Protein AF-A0A1A8MMZ9-F1 (afdb_monomer_lite)

Radius of gyration: 15.16 Å; chains: 1; bounding box: 32×39×28 Å

Sequence (81 aa):
LAKAIMSRLFHPSTVGPETWEGYIFSDLEIRIKESTDLYGAVLWPSAMVLCHFLEANRDRYNLADRNVIELGAGTGLVTIV

Organism: NCBI:txid704102

InterPro domains:
  IPR019410 Lysine methyltransferase [PF10294] (28-80)
  IPR019410 Lysine methyltransferase [PTHR14614] (28-81)
  IPR029063 S-adenosyl-L-methionine-dependent methyltransferase superfamily [G3DSA:3.40.50.150] (10-81)
  IPR029063 S-adenosyl-L-methionine-dependent methyltransferase superfamily [SSF53335] (35-80)

pLDDT: mean 86.52, std 10.62, range [57.59, 97.25]

Secondary structure (DSSP, 8-state):
-HHHHHT-----S--S--EEEEEEETTEEEEEEE-SSSSS----HHHHHHHHHHHHTTTTS--TT-----SS-TT-HHHH-

Foldseek 3Di:
DVVVVVPDDDDAQDDDDWDWDWDAAPNDIDTFTADPPDPAFHDDVVLVVLRVVCRVCCVPDPCVPHDDDDDPCRRVSNVVD

Structure (mmCIF, N/CA/C/O backbone):
data_AF-A0A1A8MMZ9-F1
#
_entry.id   AF-A0A1A8MMZ9-F1
#
loop_
_atom_site.group_PDB
_atom_site.id
_atom_site.type_symbol
_atom_site.label_atom_id
_atom_site.label_alt_id
_atom_site.label_comp_id
_atom_site.label_asym_id
_atom_site.label_entity_id
_atom_site.label_seq_id
_atom_site.pdbx_PDB_ins_code
_atom_site.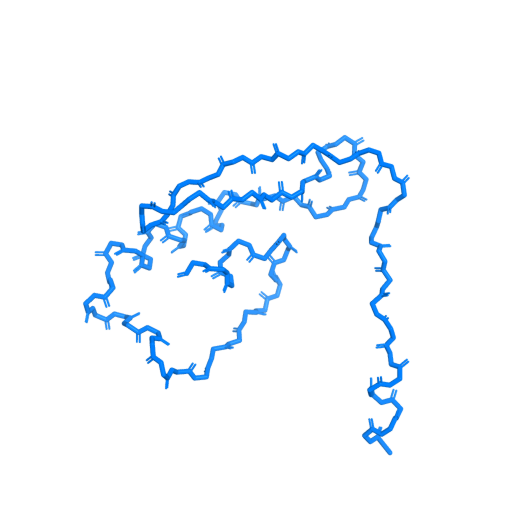Cartn_x
_atom_site.Cartn_y
_atom_site.Cartn_z
_atom_site.occupancy
_atom_site.B_iso_or_equiv
_atom_site.auth_seq_id
_atom_site.auth_comp_id
_atom_site.auth_asym_id
_atom_site.auth_atom_id
_atom_site.pdbx_PDB_model_num
ATOM 1 N N . LEU A 1 1 ? -12.144 -25.102 -8.398 1.00 71.69 1 LEU A N 1
ATOM 2 C CA . LEU A 1 1 ? -12.015 -23.658 -8.700 1.00 71.69 1 LEU A CA 1
ATOM 3 C C . LEU A 1 1 ? -11.106 -22.940 -7.700 1.00 71.69 1 LEU A C 1
ATOM 5 O O . LEU A 1 1 ? -10.022 -22.550 -8.102 1.00 71.69 1 LEU A O 1
ATOM 9 N N . ALA A 1 2 ? -11.461 -22.858 -6.410 1.00 76.69 2 ALA A N 1
ATOM 10 C CA . ALA A 1 2 ? -10.644 -22.184 -5.384 1.00 76.69 2 ALA A CA 1
ATOM 11 C C . ALA A 1 2 ? -9.173 -22.654 -5.340 1.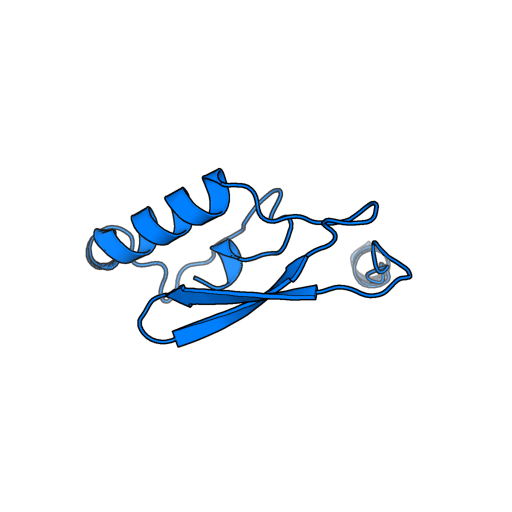00 76.69 2 ALA A C 1
ATOM 13 O O . ALA A 1 2 ? -8.263 -21.834 -5.359 1.00 76.69 2 ALA A O 1
ATOM 14 N N . LYS A 1 3 ? -8.928 -23.972 -5.413 1.00 80.94 3 LYS A N 1
ATOM 15 C CA . LYS A 1 3 ? -7.570 -24.550 -5.452 1.00 80.94 3 LYS A CA 1
ATOM 16 C C . LYS A 1 3 ? -6.713 -24.052 -6.630 1.00 80.94 3 LYS A C 1
ATOM 18 O O . LYS A 1 3 ? -5.512 -23.903 -6.469 1.00 80.94 3 LYS A O 1
ATOM 23 N N . ALA A 1 4 ? -7.322 -23.785 -7.787 1.00 82.38 4 ALA A N 1
ATOM 24 C CA . ALA A 1 4 ? -6.624 -23.303 -8.984 1.00 82.38 4 ALA A CA 1
ATOM 25 C C . ALA A 1 4 ? -6.386 -21.780 -8.967 1.00 82.38 4 ALA A C 1
ATOM 27 O O . ALA A 1 4 ? -5.469 -21.283 -9.614 1.00 82.38 4 ALA A O 1
ATOM 28 N N . ILE A 1 5 ? -7.213 -21.031 -8.230 1.00 77.56 5 ILE A N 1
ATOM 29 C CA . ILE A 1 5 ? -7.005 -19.595 -8.000 1.00 77.56 5 ILE A CA 1
ATOM 30 C C . ILE A 1 5 ? -5.847 -19.408 -7.016 1.00 77.56 5 ILE A C 1
ATOM 32 O O . ILE A 1 5 ? -4.916 -18.664 -7.302 1.00 77.56 5 ILE A O 1
ATOM 36 N N . MET A 1 6 ? -5.857 -20.161 -5.912 1.00 78.75 6 MET A N 1
ATOM 37 C CA . MET A 1 6 ? -4.820 -20.101 -4.875 1.00 78.75 6 MET A CA 1
ATOM 38 C C . MET A 1 6 ? -3.477 -20.703 -5.312 1.00 78.75 6 MET A C 1
ATOM 40 O O . MET A 1 6 ? -2.467 -20.466 -4.660 1.00 78.75 6 MET A O 1
ATOM 44 N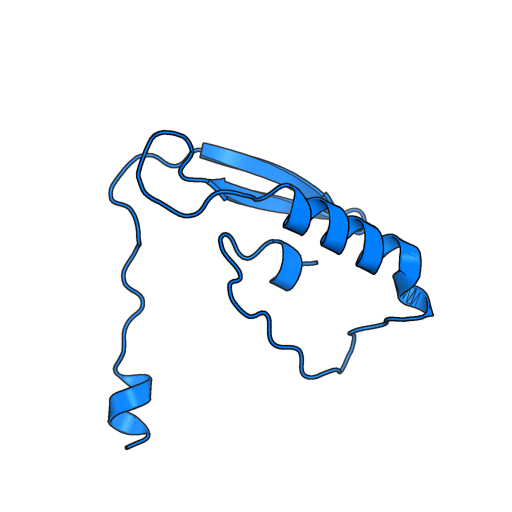 N . SER A 1 7 ? -3.437 -21.475 -6.405 1.00 82.31 7 SER A N 1
ATOM 45 C CA . SER A 1 7 ? -2.183 -21.982 -6.975 1.00 82.31 7 SER A CA 1
ATOM 46 C C . SER A 1 7 ? -1.449 -20.956 -7.842 1.00 82.31 7 SER A C 1
ATOM 48 O O . SER A 1 7 ? -0.365 -21.257 -8.338 1.00 82.31 7 SER A O 1
ATOM 50 N N . ARG A 1 8 ? -2.028 -19.769 -8.083 1.00 77.69 8 ARG A N 1
ATOM 51 C CA . ARG A 1 8 ? -1.327 -18.684 -8.773 1.00 77.69 8 ARG A CA 1
ATOM 52 C C . ARG A 1 8 ? -0.272 -18.112 -7.836 1.00 77.69 8 ARG A C 1
ATOM 54 O O . ARG A 1 8 ? -0.598 -17.511 -6.819 1.00 77.69 8 ARG A O 1
ATOM 61 N N . LEU A 1 9 ? 0.987 -18.310 -8.198 1.00 74.25 9 LEU A N 1
ATOM 62 C CA . LEU A 1 9 ? 2.111 -17.728 -7.484 1.00 74.25 9 LEU A CA 1
ATOM 63 C C . LEU A 1 9 ? 2.334 -16.294 -7.958 1.00 74.25 9 LEU A C 1
ATOM 65 O O . LEU A 1 9 ? 2.155 -15.975 -9.138 1.00 74.25 9 LEU A O 1
ATOM 69 N N . PHE A 1 10 ? 2.743 -15.441 -7.027 1.00 75.88 10 PHE A N 1
ATOM 70 C CA . PHE A 1 10 ? 3.320 -14.153 -7.369 1.00 75.88 10 PHE A CA 1
ATOM 71 C C . PHE A 1 10 ? 4.575 -14.388 -8.217 1.00 75.88 10 PHE A C 1
ATOM 73 O O . PHE A 1 10 ? 5.420 -15.211 -7.864 1.00 75.88 10 PHE A O 1
ATOM 80 N N . HIS A 1 11 ? 4.677 -13.679 -9.336 1.00 69.38 11 HIS A N 1
ATOM 81 C CA . HIS A 1 11 ? 5.875 -13.661 -10.164 1.00 69.38 11 HIS A CA 1
ATOM 82 C C . HIS A 1 11 ? 6.482 -12.265 -10.027 1.00 69.38 11 HIS A C 1
ATOM 84 O O . HIS A 1 11 ? 5.760 -11.299 -10.283 1.00 69.38 11 HIS A O 1
ATOM 90 N N . PRO A 1 12 ? 7.754 -12.136 -9.609 1.00 63.22 12 PRO A N 1
ATOM 91 C CA . PRO A 1 12 ? 8.400 -10.836 -9.538 1.0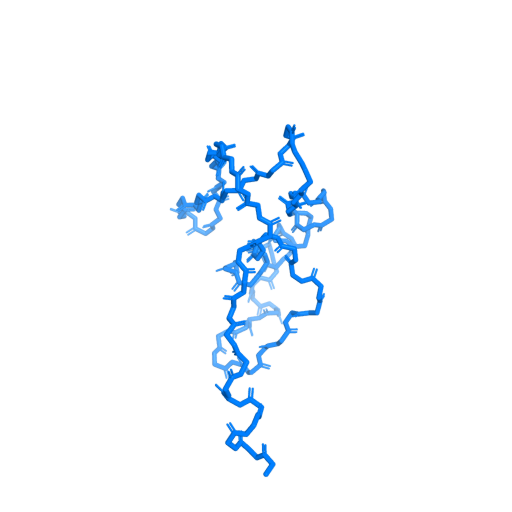0 63.22 12 PRO A CA 1
ATOM 92 C C . PRO A 1 12 ? 8.376 -10.165 -10.911 1.00 63.22 12 PRO A C 1
ATOM 94 O O . PRO A 1 12 ? 8.695 -10.795 -11.920 1.00 63.22 12 PRO A O 1
ATOM 97 N N . SER A 1 13 ? 7.994 -8.892 -10.936 1.00 62.31 13 SER A N 1
ATOM 98 C CA . SER A 1 13 ? 7.886 -8.085 -12.156 1.00 62.31 13 SER A CA 1
ATOM 99 C C . SER A 1 13 ? 9.250 -7.762 -12.782 1.00 62.31 13 SER A C 1
ATOM 101 O O . SER A 1 13 ? 9.316 -7.375 -13.945 1.00 62.31 13 SER A O 1
ATOM 103 N N . THR A 1 14 ? 10.328 -7.932 -12.015 1.00 61.91 14 THR A N 1
ATOM 104 C CA . THR A 1 14 ? 11.676 -7.420 -12.280 1.00 61.91 14 THR A CA 1
ATOM 105 C C . THR A 1 14 ? 12.747 -8.438 -11.896 1.00 61.91 14 THR A C 1
ATOM 107 O O . THR A 1 14 ? 12.655 -9.130 -10.883 1.00 61.91 14 THR A O 1
ATOM 110 N N . VAL A 1 15 ? 13.810 -8.497 -12.702 1.00 57.59 15 VAL A N 1
ATOM 111 C CA . VAL A 1 15 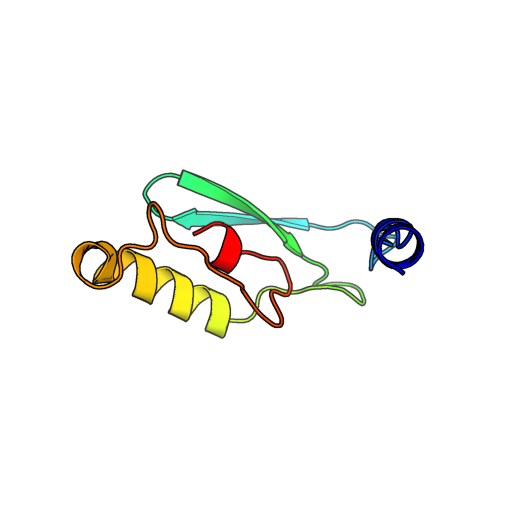? 15.060 -9.207 -12.395 1.00 57.59 15 VAL A CA 1
ATOM 112 C C . VAL A 1 15 ? 16.190 -8.185 -12.537 1.00 57.59 15 VAL A C 1
ATOM 114 O O . VAL A 1 15 ? 16.740 -8.008 -13.619 1.00 57.59 15 VAL A O 1
ATOM 117 N N . GLY A 1 16 ? 16.481 -7.443 -11.467 1.00 63.00 16 GLY A N 1
ATOM 118 C CA . GLY A 1 16 ? 17.487 -6.375 -11.468 1.00 63.00 16 GLY A CA 1
ATOM 119 C C . GLY A 1 16 ? 17.613 -5.671 -10.110 1.00 63.00 16 GLY A C 1
ATOM 120 O O . GLY A 1 16 ? 16.840 -5.976 -9.201 1.00 63.00 16 GLY A O 1
ATOM 121 N N . PRO A 1 17 ? 18.603 -4.775 -9.935 1.00 60.69 17 PRO A N 1
ATOM 122 C CA . PRO A 1 17 ? 18.715 -3.960 -8.730 1.00 60.69 17 PRO A CA 1
ATOM 123 C C . PRO A 1 17 ? 17.541 -2.972 -8.645 1.00 60.69 17 PRO A C 1
ATOM 125 O O . PRO A 1 17 ? 17.227 -2.295 -9.618 1.00 60.69 17 PRO A O 1
ATOM 128 N N . GLU A 1 18 ? 16.903 -2.903 -7.478 1.00 67.31 18 GLU A N 1
ATOM 129 C CA . GLU A 1 18 ? 15.813 -1.971 -7.168 1.00 67.31 18 GLU A CA 1
ATOM 130 C C . GLU A 1 18 ? 16.300 -1.020 -6.073 1.00 67.31 18 GLU A C 1
ATOM 132 O O . GLU A 1 18 ? 16.847 -1.473 -5.057 1.00 67.31 18 GLU A O 1
ATOM 137 N N . THR A 1 19 ? 16.133 0.286 -6.275 1.00 75.88 19 THR A N 1
ATOM 138 C CA . THR A 1 19 ? 16.437 1.282 -5.245 1.00 75.88 19 THR A CA 1
ATOM 139 C C . THR A 1 19 ? 15.310 1.310 -4.220 1.00 75.88 19 THR A C 1
ATOM 141 O O . THR A 1 19 ? 14.140 1.087 -4.536 1.00 75.88 19 THR A O 1
ATOM 144 N N . TRP A 1 20 ? 15.680 1.520 -2.958 1.00 84.75 20 TRP A N 1
ATOM 145 C CA . TRP A 1 20 ? 14.713 1.737 -1.890 1.00 84.75 20 TRP A CA 1
ATOM 146 C C . TRP A 1 20 ? 14.501 3.231 -1.714 1.00 84.75 20 TRP A C 1
ATOM 148 O O . TRP A 1 20 ? 15.428 3.916 -1.284 1.00 84.75 20 TRP A O 1
ATOM 158 N N . GLU A 1 21 ? 13.280 3.687 -1.943 1.00 89.00 21 GLU A N 1
ATOM 159 C CA . GLU A 1 21 ? 12.849 5.052 -1.664 1.00 89.00 21 GLU A CA 1
ATOM 160 C C . GLU A 1 21 ? 12.090 5.096 -0.332 1.00 89.00 21 GLU A C 1
ATOM 162 O O . GLU A 1 21 ? 11.344 4.170 0.005 1.00 89.00 21 GLU A O 1
ATOM 167 N N . GLY A 1 22 ? 12.338 6.139 0.461 1.00 91.31 22 GLY A N 1
ATOM 168 C CA . GLY A 1 22 ? 11.768 6.318 1.798 1.00 91.31 22 GLY A CA 1
ATOM 169 C C . GLY A 1 22 ? 10.689 7.398 1.830 1.00 91.31 22 GLY A C 1
ATOM 170 O O . GLY A 1 22 ? 10.891 8.499 1.322 1.00 91.31 22 GLY A O 1
ATOM 171 N N . TYR A 1 23 ? 9.569 7.098 2.482 1.00 93.50 23 TYR A N 1
ATOM 172 C CA . TYR A 1 23 ? 8.435 8.001 2.689 1.00 93.50 23 TYR A CA 1
ATOM 173 C C . TYR A 1 23 ? 8.051 8.016 4.161 1.00 93.50 23 TYR A C 1
ATOM 175 O O . TYR A 1 23 ? 8.241 7.023 4.859 1.00 93.50 23 TYR A O 1
ATOM 183 N N . ILE A 1 24 ? 7.485 9.123 4.632 1.00 95.06 24 ILE A N 1
ATOM 184 C CA . ILE A 1 24 ? 7.006 9.245 6.009 1.00 95.06 24 ILE A CA 1
ATOM 185 C C . ILE A 1 24 ? 5.504 9.501 5.970 1.00 95.06 24 ILE A C 1
ATOM 187 O O . ILE A 1 24 ? 5.066 10.476 5.365 1.00 95.06 24 ILE A O 1
ATOM 191 N N . PHE A 1 25 ? 4.749 8.618 6.621 1.00 94.00 25 PHE A N 1
ATOM 192 C CA . PHE A 1 25 ? 3.303 8.711 6.806 1.00 94.00 25 PHE A CA 1
ATOM 193 C C . PHE A 1 25 ? 2.946 8.228 8.212 1.00 94.00 25 PHE A C 1
ATOM 195 O O . PHE A 1 25 ? 3.461 7.216 8.675 1.00 94.00 25 PHE A O 1
ATOM 202 N N . SER A 1 26 ? 2.062 8.940 8.903 1.00 89.44 26 SER A N 1
ATOM 203 C CA . SER A 1 26 ? 1.645 8.699 10.288 1.00 89.44 26 SER A CA 1
ATOM 204 C C . SER A 1 26 ? 2.833 8.530 11.240 1.00 89.44 26 SER A C 1
ATOM 206 O O . SER A 1 26 ? 2.830 7.632 12.079 1.00 89.44 26 SER A O 1
ATOM 208 N N . ASP A 1 27 ? 3.864 9.366 11.070 1.00 91.94 27 ASP A N 1
ATOM 209 C CA . ASP A 1 27 ? 5.139 9.315 11.802 1.00 91.94 27 ASP A CA 1
ATOM 210 C C . ASP A 1 27 ? 5.923 7.992 11.648 1.00 91.94 27 ASP A C 1
ATOM 212 O O . ASP A 1 27 ? 6.830 7.697 12.428 1.00 91.94 27 ASP A O 1
ATOM 216 N N . LEU A 1 28 ? 5.604 7.195 10.623 1.00 94.06 28 LEU A N 1
ATOM 217 C CA . LEU A 1 28 ? 6.262 5.932 10.303 1.00 94.06 28 LEU A CA 1
ATOM 218 C C . LEU A 1 28 ? 7.006 6.032 8.971 1.00 94.06 28 LEU A C 1
ATOM 220 O O . LEU A 1 28 ? 6.482 6.541 7.981 1.00 94.06 28 LEU A O 1
ATOM 224 N N . GLU A 1 29 ? 8.228 5.502 8.944 1.00 95.50 29 GLU A N 1
ATOM 225 C CA . GLU A 1 29 ? 9.005 5.371 7.715 1.00 95.50 29 GLU A CA 1
ATOM 226 C C . GLU A 1 29 ? 8.536 4.141 6.926 1.00 95.50 29 GLU A C 1
ATOM 228 O O . GLU A 1 29 ? 8.601 3.004 7.401 1.00 95.50 29 GLU A O 1
ATOM 233 N N . ILE A 1 30 ? 8.095 4.372 5.693 1.00 94.94 30 ILE A N 1
ATOM 234 C CA . ILE A 1 30 ? 7.734 3.348 4.719 1.00 94.94 30 ILE A CA 1
ATOM 235 C C . ILE A 1 30 ? 8.806 3.349 3.640 1.00 94.94 30 ILE A C 1
ATOM 237 O O . ILE A 1 30 ? 9.076 4.373 3.017 1.00 94.94 30 ILE A O 1
ATOM 241 N N . ARG A 1 31 ? 9.402 2.183 3.389 1.00 92.94 31 ARG A N 1
ATOM 242 C CA . ARG A 1 31 ? 10.381 2.005 2.316 1.00 92.94 31 ARG A CA 1
ATOM 243 C C . ARG A 1 31 ? 9.771 1.178 1.202 1.00 92.94 31 ARG A C 1
ATOM 245 O O . ARG A 1 31 ? 9.262 0.086 1.453 1.00 92.94 31 ARG A O 1
ATOM 252 N N . ILE A 1 32 ? 9.848 1.686 -0.019 1.00 90.44 32 ILE A N 1
ATOM 253 C CA . ILE A 1 32 ? 9.315 1.035 -1.214 1.00 90.44 32 ILE A CA 1
ATOM 254 C C . ILE A 1 32 ? 10.445 0.784 -2.191 1.00 90.44 32 ILE A C 1
ATOM 256 O O . ILE A 1 32 ? 11.345 1.604 -2.348 1.00 90.44 32 ILE A O 1
ATOM 260 N N . LYS A 1 33 ? 10.392 -0.374 -2.842 1.00 87.75 33 LYS A N 1
ATOM 261 C CA . LYS A 1 33 ? 11.252 -0.661 -3.979 1.00 87.75 33 LYS A CA 1
ATOM 262 C C . LYS A 1 33 ? 10.605 -0.135 -5.244 1.00 87.75 33 LYS A C 1
ATOM 264 O O . LYS A 1 33 ? 9.475 -0.513 -5.557 1.00 87.75 33 LYS A O 1
ATOM 269 N N . GLU A 1 34 ? 11.336 0.698 -5.964 1.00 84.00 34 GLU A N 1
ATOM 270 C CA . GLU A 1 34 ? 10.910 1.214 -7.255 1.00 84.00 34 GLU A CA 1
ATOM 271 C C . GLU A 1 34 ? 11.789 0.668 -8.375 1.00 84.00 34 GLU A C 1
ATOM 273 O O . GLU A 1 34 ? 12.974 0.381 -8.205 1.00 84.00 34 GLU A O 1
ATOM 278 N N . SER A 1 35 ? 11.185 0.513 -9.547 1.00 81.81 35 SER A N 1
ATOM 279 C CA . SER A 1 35 ? 11.878 0.132 -10.774 1.00 81.81 35 SER A CA 1
ATOM 280 C C . SER A 1 35 ? 12.011 1.346 -11.693 1.00 81.81 35 SER A C 1
ATOM 282 O O . SER A 1 35 ? 11.459 1.353 -12.786 1.00 81.81 35 SER A O 1
ATOM 284 N N . THR A 1 36 ? 12.697 2.401 -11.248 1.00 75.31 36 THR A N 1
ATOM 285 C CA . THR A 1 36 ? 12.881 3.628 -12.053 1.00 75.31 36 THR A CA 1
ATOM 286 C C . THR A 1 36 ? 13.754 3.399 -13.286 1.00 75.31 36 THR A C 1
ATOM 288 O O . THR A 1 36 ? 13.554 4.039 -14.316 1.00 75.31 36 THR A O 1
ATOM 291 N N . ASP A 1 37 ? 14.692 2.455 -13.191 1.00 70.56 37 ASP A N 1
ATOM 292 C CA . ASP A 1 37 ? 15.732 2.229 -14.200 1.00 70.56 37 ASP A CA 1
ATOM 293 C C . ASP A 1 37 ? 15.417 1.041 -15.133 1.00 70.56 37 ASP A C 1
ATOM 295 O O . ASP A 1 37 ? 16.166 0.757 -16.069 1.00 70.56 37 ASP A O 1
ATOM 299 N N . LEU A 1 38 ? 14.318 0.320 -14.881 1.00 71.31 38 LEU A N 1
ATOM 300 C CA . LEU A 1 38 ? 13.904 -0.899 -15.589 1.00 71.31 38 LEU A CA 1
ATOM 301 C C . LEU A 1 38 ? 12.372 -0.966 -15.729 1.00 71.31 38 LEU A C 1
ATOM 303 O O . LEU A 1 38 ? 11.640 -0.122 -15.228 1.00 71.31 38 LEU A O 1
ATOM 307 N N . TYR A 1 39 ? 11.855 -1.991 -16.411 1.00 71.56 39 TYR A N 1
ATOM 308 C CA . TYR A 1 39 ? 10.413 -2.251 -16.453 1.00 71.56 39 TYR A CA 1
ATOM 309 C C . TYR A 1 39 ? 9.928 -2.790 -15.107 1.00 71.56 39 TYR A C 1
ATOM 311 O O . TYR A 1 39 ? 10.242 -3.925 -14.771 1.00 71.56 39 TYR A O 1
ATOM 319 N N . GLY A 1 40 ? 9.124 -2.026 -14.369 1.00 78.12 40 GLY A N 1
ATOM 320 C CA . GLY A 1 40 ? 8.516 -2.495 -13.127 1.00 78.12 40 GLY A CA 1
ATOM 321 C C . GLY A 1 40 ? 7.558 -1.480 -12.515 1.00 78.12 40 GLY A C 1
ATOM 322 O O . GLY A 1 40 ? 7.134 -0.530 -13.174 1.00 78.12 40 GLY A O 1
ATOM 323 N N . ALA A 1 41 ? 7.171 -1.712 -11.261 1.00 84.38 41 ALA A N 1
ATOM 324 C CA . ALA A 1 41 ? 6.299 -0.789 -10.548 1.00 84.38 41 ALA A CA 1
ATOM 325 C C . ALA A 1 41 ? 7.089 0.458 -10.128 1.00 84.38 41 ALA A C 1
ATOM 327 O O . ALA A 1 41 ? 8.186 0.361 -9.578 1.00 84.38 41 ALA A O 1
ATOM 328 N N . VAL A 1 42 ? 6.498 1.620 -10.381 1.00 87.56 42 VAL A N 1
ATOM 329 C CA . VAL A 1 42 ? 7.001 2.924 -9.946 1.00 87.56 42 VAL A CA 1
ATOM 330 C C . VAL A 1 42 ? 5.922 3.621 -9.136 1.00 87.56 42 VAL A C 1
ATOM 332 O O . VAL A 1 42 ? 4.723 3.364 -9.320 1.00 87.56 42 VAL A O 1
ATOM 335 N N . LEU A 1 43 ? 6.342 4.493 -8.233 1.00 89.44 43 LEU A N 1
ATOM 336 C CA . LEU A 1 43 ? 5.446 5.316 -7.458 1.00 89.44 43 LEU A CA 1
ATOM 337 C C . LEU A 1 43 ? 4.869 6.420 -8.344 1.00 89.44 43 LEU A C 1
ATOM 339 O O . LEU A 1 43 ? 5.572 7.286 -8.862 1.00 89.44 43 LEU A O 1
ATOM 343 N N . TRP A 1 44 ? 3.549 6.420 -8.491 1.00 91.94 44 TRP A N 1
ATOM 344 C CA . TRP A 1 44 ? 2.861 7.482 -9.212 1.00 91.94 44 TRP A CA 1
ATOM 345 C C . TRP A 1 44 ? 2.586 8.673 -8.285 1.00 91.94 44 TRP A C 1
ATOM 347 O O . TRP A 1 44 ? 2.156 8.463 -7.148 1.00 91.94 44 TRP A O 1
ATOM 357 N N . PRO A 1 45 ? 2.718 9.929 -8.757 1.00 93.62 45 PRO A N 1
ATOM 358 C CA . PRO A 1 45 ? 2.402 11.110 -7.946 1.00 93.62 45 PRO A CA 1
ATOM 359 C C . PRO A 1 45 ? 0.984 11.093 -7.352 1.00 93.62 45 PRO A C 1
ATOM 361 O O . PRO A 1 45 ? 0.758 11.596 -6.255 1.00 93.62 45 PRO A O 1
ATOM 364 N N . SER A 1 46 ? 0.025 10.471 -8.042 1.00 94.62 46 SER A N 1
ATOM 365 C CA . SER A 1 46 ? -1.344 10.286 -7.549 1.00 94.62 46 SER A CA 1
ATOM 366 C C . SER A 1 46 ? -1.426 9.424 -6.285 1.00 94.62 46 SER A C 1
ATOM 368 O O . SER A 1 46 ? -2.257 9.714 -5.428 1.00 94.62 46 SER A O 1
ATOM 370 N N . ALA A 1 47 ? -0.560 8.415 -6.133 1.00 95.12 47 ALA A N 1
ATOM 371 C CA . ALA A 1 47 ? -0.490 7.600 -4.920 1.00 95.12 47 ALA A CA 1
ATOM 372 C C . ALA A 1 47 ? -0.070 8.452 -3.713 1.00 95.12 47 ALA A C 1
ATOM 374 O O . ALA A 1 47 ? -0.708 8.382 -2.666 1.00 95.12 47 ALA A O 1
ATOM 375 N N . MET A 1 48 ? 0.924 9.333 -3.884 1.00 95.00 48 MET A N 1
ATOM 376 C CA . MET A 1 48 ? 1.359 10.268 -2.834 1.00 95.00 48 MET A CA 1
ATOM 377 C C . MET A 1 48 ? 0.245 11.225 -2.411 1.00 95.00 48 MET A C 1
ATOM 379 O O . MET A 1 48 ? 0.005 11.407 -1.217 1.00 95.00 48 MET A O 1
ATOM 383 N N . VAL A 1 49 ? -0.460 11.806 -3.387 1.00 97.25 49 VAL A N 1
ATOM 384 C CA . VAL A 1 49 ? -1.587 12.713 -3.127 1.00 97.25 49 VAL A CA 1
ATOM 385 C C . VAL A 1 49 ? -2.703 11.999 -2.363 1.00 97.25 49 VAL A C 1
ATOM 387 O O . VAL A 1 49 ? -3.249 12.565 -1.419 1.00 97.25 49 VAL A O 1
ATOM 390 N N . LEU A 1 50 ? -3.025 10.754 -2.729 1.00 96.38 50 LEU A N 1
ATOM 391 C CA . LEU A 1 50 ? -4.038 9.967 -2.029 1.00 96.38 50 LEU A CA 1
ATOM 392 C C . LEU A 1 50 ? -3.612 9.631 -0.594 1.00 96.38 50 LEU A C 1
ATOM 394 O O . LEU A 1 50 ? -4.421 9.783 0.317 1.00 96.38 50 LEU A O 1
ATOM 398 N N . CYS A 1 51 ? -2.352 9.254 -0.373 1.00 95.69 51 CYS A N 1
ATOM 399 C CA . CYS A 1 51 ? -1.833 8.994 0.972 1.00 95.69 51 CYS A CA 1
ATOM 400 C C . CYS A 1 51 ? -1.922 10.244 1.861 1.00 95.69 51 CYS A C 1
ATOM 402 O O . CYS A 1 51 ? -2.445 10.173 2.970 1.00 95.69 51 CYS A O 1
ATOM 404 N N . HIS A 1 52 ? -1.512 11.410 1.344 1.00 96.31 52 HIS A N 1
ATOM 405 C CA . HIS A 1 52 ? -1.659 12.687 2.058 1.00 96.31 52 HIS A CA 1
ATOM 406 C C . HIS A 1 52 ? -3.129 13.009 2.357 1.00 96.31 52 HIS A C 1
ATOM 408 O O . HIS A 1 52 ? -3.459 13.490 3.438 1.00 96.31 52 HIS A O 1
ATOM 414 N N . PHE A 1 53 ? -4.034 12.741 1.411 1.00 96.56 53 PHE A N 1
ATOM 415 C CA . PHE A 1 53 ? -5.463 12.955 1.616 1.00 96.56 53 PHE A CA 1
ATOM 416 C C . PHE A 1 53 ? -6.028 12.059 2.727 1.00 96.56 53 PHE A C 1
ATOM 418 O O . PHE A 1 53 ? -6.758 12.556 3.584 1.00 96.56 53 PHE A O 1
ATOM 425 N N . LEU A 1 54 ? -5.699 10.765 2.726 1.00 95.38 54 LEU A N 1
ATOM 426 C CA . LEU A 1 54 ? -6.173 9.813 3.734 1.00 95.38 54 LEU A CA 1
ATOM 427 C C . LEU A 1 54 ? -5.645 10.161 5.128 1.00 95.38 54 LEU A C 1
ATOM 429 O O . LEU A 1 54 ? -6.413 10.173 6.088 1.00 95.38 54 LEU A O 1
ATOM 433 N N . GLU A 1 55 ? -4.369 10.524 5.225 1.00 94.38 55 GLU A N 1
ATOM 434 C CA . GLU A 1 55 ? -3.746 10.959 6.473 1.00 94.38 55 GLU A CA 1
ATOM 435 C C . GLU A 1 55 ? -4.386 12.241 7.024 1.00 94.38 55 GLU A C 1
ATOM 437 O O . GLU A 1 55 ? -4.809 12.279 8.181 1.00 94.38 55 GLU A O 1
ATOM 442 N N . ALA A 1 56 ? -4.529 13.272 6.185 1.00 95.75 56 ALA A N 1
ATOM 443 C CA . ALA A 1 56 ? -5.089 14.560 6.592 1.00 95.75 56 ALA A CA 1
ATOM 444 C C . ALA A 1 56 ? -6.584 14.498 6.953 1.00 95.75 56 ALA A C 1
ATOM 446 O O . ALA A 1 56 ? -7.092 15.413 7.596 1.00 95.75 56 ALA A O 1
ATOM 447 N N . ASN A 1 57 ? -7.294 13.447 6.530 1.00 95.38 57 ASN A N 1
ATOM 448 C CA . ASN A 1 57 ? -8.733 13.276 6.747 1.00 95.38 57 ASN A CA 1
ATOM 449 C C . ASN A 1 57 ? -9.054 11.972 7.497 1.00 95.38 57 ASN A C 1
ATOM 451 O O . ASN A 1 57 ? -10.124 11.383 7.305 1.00 95.38 57 ASN A O 1
ATOM 455 N N . ARG A 1 58 ? -8.127 11.494 8.337 1.00 91.62 58 ARG A N 1
ATOM 456 C CA . ARG A 1 58 ? -8.253 10.221 9.064 1.00 91.62 58 ARG A CA 1
ATOM 457 C C . ARG A 1 58 ? -9.456 10.181 10.007 1.00 91.62 58 ARG A C 1
ATOM 459 O O . ARG A 1 58 ? -10.011 9.113 10.246 1.00 91.62 58 ARG A O 1
ATOM 466 N N . ASP A 1 59 ? -9.880 11.330 10.524 1.00 93.44 59 ASP A N 1
ATOM 467 C CA . ASP A 1 59 ? -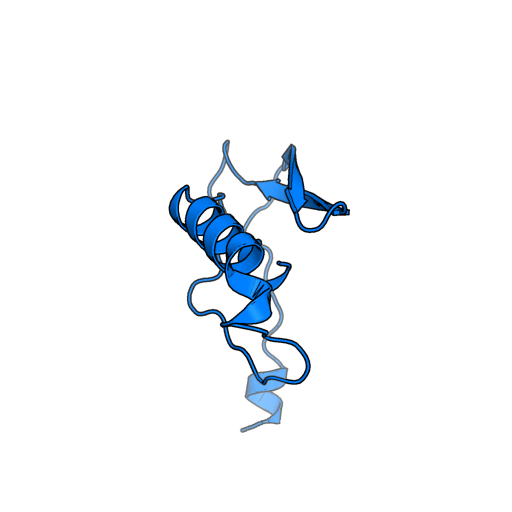11.076 11.485 11.357 1.00 93.44 59 ASP A CA 1
ATOM 468 C C . ASP A 1 59 ? -12.367 11.178 10.579 1.00 93.44 59 ASP A C 1
ATOM 470 O O . ASP A 1 59 ? -13.280 10.537 11.103 1.00 93.44 59 ASP A O 1
ATOM 474 N N . ARG A 1 60 ? -12.427 11.588 9.307 1.00 95.19 60 ARG A N 1
ATOM 475 C CA . ARG A 1 60 ? -13.596 11.418 8.438 1.00 95.19 60 ARG A CA 1
ATOM 476 C C . ARG A 1 60 ? -13.580 10.108 7.653 1.00 95.19 60 ARG A C 1
ATOM 478 O O . ARG A 1 60 ? -14.639 9.519 7.436 1.00 95.19 60 ARG A O 1
ATOM 485 N N . TYR A 1 61 ? -12.404 9.660 7.225 1.00 92.19 61 TYR A N 1
ATOM 486 C CA . TYR A 1 61 ? -12.210 8.468 6.395 1.00 92.19 61 TYR A CA 1
ATOM 487 C C . TYR A 1 61 ? -11.359 7.418 7.112 1.00 92.19 61 TYR A C 1
ATOM 489 O O . TYR A 1 61 ? -10.425 6.864 6.540 1.00 92.19 61 TYR A O 1
ATOM 497 N N . ASN A 1 62 ? -11.679 7.127 8.375 1.00 91.81 62 ASN A N 1
ATOM 498 C CA . ASN A 1 62 ? -10.974 6.095 9.124 1.00 91.81 62 ASN A CA 1
ATOM 499 C C . ASN A 1 62 ? -11.192 4.706 8.496 1.00 91.81 62 ASN A C 1
ATOM 501 O O . ASN A 1 62 ? -12.318 4.195 8.455 1.00 91.81 62 ASN A O 1
ATOM 505 N N . LEU A 1 63 ? -10.099 4.094 8.042 1.00 92.62 63 LEU A N 1
ATOM 506 C CA . LEU A 1 63 ? -10.084 2.761 7.442 1.00 92.62 63 LEU A CA 1
ATOM 507 C C . LEU A 1 63 ? -9.832 1.640 8.465 1.00 92.62 63 LEU A C 1
ATOM 509 O O . LEU A 1 63 ? -9.901 0.467 8.099 1.00 92.62 63 LEU A O 1
ATOM 513 N N . ALA A 1 64 ? -9.598 1.970 9.743 1.00 92.19 64 ALA A N 1
ATOM 514 C CA . ALA A 1 64 ? -9.496 0.969 10.802 1.00 92.19 64 ALA A CA 1
ATOM 515 C C . ALA A 1 64 ? -10.764 0.099 10.854 1.00 92.19 64 ALA A C 1
ATOM 517 O O . ALA A 1 64 ? -11.888 0.605 10.787 1.00 92.19 64 ALA A O 1
ATOM 518 N N . ASP A 1 65 ? -10.567 -1.217 10.942 1.00 93.56 65 ASP A N 1
ATOM 519 C CA . ASP A 1 65 ? -11.629 -2.231 10.972 1.00 93.56 65 ASP A CA 1
ATOM 520 C C . ASP A 1 65 ? -12.546 -2.242 9.731 1.00 93.56 65 ASP A C 1
ATOM 522 O O . ASP A 1 65 ? -13.683 -2.725 9.772 1.00 93.56 65 ASP A O 1
ATOM 526 N N . ARG A 1 66 ? -12.067 -1.716 8.594 1.00 93.50 66 ARG A N 1
ATOM 527 C CA . ARG A 1 66 ? -12.772 -1.759 7.307 1.00 93.50 66 ARG A CA 1
ATOM 528 C C . ARG A 1 66 ? -12.122 -2.759 6.359 1.00 93.50 66 ARG A C 1
ATOM 530 O O . ARG A 1 66 ? -10.906 -2.891 6.292 1.00 93.50 66 ARG A O 1
ATOM 537 N N . ASN A 1 67 ? -12.952 -3.422 5.559 1.00 96.25 67 ASN A N 1
ATOM 538 C CA . ASN A 1 67 ? -12.476 -4.224 4.437 1.00 96.25 67 ASN A CA 1
ATOM 539 C C . ASN A 1 67 ? -12.178 -3.284 3.260 1.00 96.25 67 ASN A C 1
ATOM 541 O O . ASN A 1 67 ? -13.110 -2.783 2.630 1.00 96.25 67 ASN A O 1
ATOM 545 N N . VAL A 1 68 ? -10.896 -3.039 2.985 1.00 95.56 68 VAL A N 1
ATOM 546 C CA . VAL A 1 68 ? -10.422 -2.158 1.906 1.00 95.56 68 VAL A CA 1
ATOM 547 C C . VAL A 1 68 ? -9.755 -2.991 0.814 1.00 95.56 68 VAL A C 1
ATOM 549 O O . VAL A 1 68 ? -9.075 -3.975 1.096 1.00 95.56 68 VAL A O 1
ATOM 552 N N . ILE A 1 69 ? -9.966 -2.603 -0.444 1.00 95.69 69 ILE A N 1
ATOM 553 C CA . ILE A 1 69 ? -9.282 -3.174 -1.605 1.00 95.69 69 ILE A CA 1
ATOM 554 C C . ILE A 1 69 ? -8.733 -2.039 -2.469 1.00 95.69 69 ILE A C 1
ATOM 556 O O . ILE A 1 69 ? -9.482 -1.158 -2.890 1.00 95.69 69 ILE A O 1
ATOM 560 N N . GLU A 1 70 ? -7.430 -2.068 -2.743 1.00 95.50 70 GLU A N 1
ATOM 561 C CA . GLU A 1 70 ? -6.790 -1.178 -3.710 1.00 95.50 70 GLU A CA 1
ATOM 562 C C . GLU A 1 70 ? -6.728 -1.871 -5.078 1.00 95.50 70 GLU A C 1
ATOM 564 O O . GLU A 1 70 ? -6.232 -2.992 -5.212 1.00 95.50 70 GLU A O 1
ATOM 569 N N . LEU A 1 71 ? -7.241 -1.206 -6.112 1.00 94.69 71 LEU A N 1
ATOM 570 C CA . LEU A 1 71 ? -7.159 -1.684 -7.490 1.00 94.69 71 LEU A CA 1
ATOM 571 C C . LEU A 1 71 ? -6.055 -0.924 -8.217 1.00 94.69 71 LEU A C 1
ATOM 573 O O . LEU A 1 71 ? -6.058 0.301 -8.234 1.00 94.69 71 LEU A O 1
ATOM 577 N N . GLY A 1 72 ? -5.137 -1.654 -8.853 1.00 91.38 72 GLY A N 1
ATOM 578 C CA . GLY A 1 72 ? -3.999 -1.032 -9.534 1.00 91.38 72 GLY A CA 1
ATOM 579 C C . GLY A 1 72 ? -2.962 -0.462 -8.566 1.00 91.38 72 GLY A C 1
ATOM 580 O O . GLY A 1 72 ? -2.424 0.606 -8.825 1.00 91.38 72 GLY A O 1
ATOM 581 N N . ALA A 1 73 ? -2.670 -1.190 -7.483 1.00 91.50 73 ALA A N 1
ATOM 582 C CA . ALA A 1 73 ? -1.846 -0.715 -6.371 1.00 91.50 73 ALA A CA 1
ATOM 583 C C . ALA A 1 73 ? -0.408 -0.298 -6.733 1.00 91.50 73 ALA A C 1
ATOM 585 O O . ALA A 1 73 ? 0.258 0.389 -5.963 1.00 91.50 73 ALA A O 1
ATOM 586 N N . GLY A 1 74 ? 0.101 -0.707 -7.900 1.00 90.75 74 GLY A N 1
ATOM 587 C CA . GLY A 1 74 ? 1.464 -0.390 -8.321 1.00 90.75 74 GLY A CA 1
ATOM 588 C C . GLY A 1 74 ? 2.480 -0.920 -7.311 1.00 90.75 74 GLY A C 1
ATOM 589 O O . GLY A 1 74 ? 2.595 -2.131 -7.131 1.00 90.75 74 GLY A O 1
ATOM 590 N N . THR A 1 75 ? 3.201 -0.013 -6.653 1.00 90.56 75 THR A N 1
ATOM 591 C CA . THR A 1 75 ? 4.155 -0.340 -5.584 1.00 90.56 75 THR A CA 1
ATOM 592 C C . THR A 1 75 ? 3.491 -0.693 -4.248 1.00 90.56 75 THR A C 1
ATOM 594 O O . THR A 1 75 ? 4.147 -1.245 -3.369 1.00 90.56 75 THR A O 1
ATOM 597 N N . GLY A 1 76 ? 2.199 -0.393 -4.093 1.00 92.75 76 GLY A N 1
ATOM 598 C CA . GLY A 1 76 ? 1.410 -0.688 -2.900 1.00 92.75 76 GLY A CA 1
ATOM 599 C C . GLY A 1 76 ? 1.473 0.371 -1.803 1.00 92.75 76 GLY A C 1
ATOM 600 O O . GLY A 1 76 ? 1.014 0.083 -0.703 1.00 92.75 76 GLY A O 1
ATOM 601 N N . LEU A 1 77 ? 2.007 1.577 -2.063 1.00 94.31 77 LEU A N 1
ATOM 602 C CA . LEU A 1 77 ? 2.115 2.630 -1.038 1.00 94.31 77 LEU A CA 1
ATOM 603 C C . LEU A 1 77 ? 0.771 2.916 -0.353 1.00 94.31 77 LEU A C 1
ATOM 605 O O . LEU A 1 77 ? 0.709 2.950 0.869 1.00 94.31 77 LEU A O 1
ATOM 609 N N . VAL A 1 78 ? -0.297 3.094 -1.134 1.00 94.75 78 VAL A N 1
ATOM 610 C CA . VAL A 1 78 ? -1.622 3.456 -0.605 1.00 94.75 78 VAL A CA 1
ATOM 611 C C . VAL A 1 78 ? -2.217 2.321 0.226 1.00 94.75 78 VAL A C 1
ATOM 613 O O . VAL A 1 78 ? -2.902 2.588 1.198 1.00 94.75 78 VAL A O 1
ATOM 616 N N . THR A 1 79 ? -1.946 1.057 -0.111 1.00 94.00 79 THR A N 1
ATOM 617 C CA . THR A 1 79 ? -2.348 -0.085 0.727 1.00 94.00 79 THR A CA 1
ATOM 618 C C . THR A 1 79 ? -1.653 -0.076 2.097 1.00 94.00 79 THR A C 1
ATOM 620 O O . THR A 1 79 ? -2.200 -0.625 3.052 1.00 94.00 79 THR A O 1
ATOM 623 N N . ILE A 1 80 ? -0.448 0.497 2.203 1.00 92.62 80 ILE A N 1
ATOM 624 C CA . ILE A 1 80 ? 0.311 0.556 3.463 1.00 92.62 80 ILE A CA 1
ATOM 625 C C . ILE A 1 80 ? -0.190 1.692 4.373 1.00 92.62 80 ILE A C 1
ATOM 627 O O . ILE A 1 80 ? -0.197 1.511 5.591 1.00 92.62 80 ILE A O 1
ATOM 631 N N . VAL A 1 81 ? -0.564 2.840 3.793 1.00 90.44 81 VAL A N 1
ATOM 632 C CA . VAL A 1 81 ? -0.989 4.070 4.498 1.00 90.44 81 VAL A CA 1
ATOM 633 C C . VAL A 1 81 ? -2.435 3.984 4.985 1.00 90.44 81 VAL A C 1
ATOM 635 O O . VAL A 1 81 ? -2.658 4.261 6.188 1.00 90.44 81 VAL A O 1
#